Protein AF-A0A0C9Z010-F1 (afdb_monomer_lite)

pLDDT: mean 75.66, std 19.55, range [33.91, 97.38]

Sequence (118 aa):
MTDITQPSYATPRSSRACTPLPSEIYEVQRAVEIMRHISRNDQTMIAEIARLRETAAKLRKQTQDIRDVVDCERGRRERMEAYFTYWNKIEGTWPRKWLYGEAMVPAKYLRPEGGDAM

Secondary structure (DSSP, 8-state):
-----PPP--------TT---HHHHHHHHHHHHHHHHHHHHHHHHHHHHHHHHHHHHHHHHHHHHHHHHHHHHHHHHHHHHHHHHHHHHS---S-HHHHHTTT---GGGSPPS-----

Structure (mmCIF, N/CA/C/O backbone):
data_AF-A0A0C9Z010-F1
#
_entry.id   AF-A0A0C9Z010-F1
#
loop_
_atom_site.group_PDB
_atom_site.id
_atom_site.type_symbol
_atom_site.label_atom_id
_atom_site.label_alt_id
_atom_site.label_comp_id
_atom_site.label_asym_id
_atom_site.label_entity_id
_atom_site.label_seq_id
_atom_site.pdbx_PDB_ins_code
_atom_site.Cartn_x
_atom_site.Cartn_y
_atom_site.Cartn_z
_atom_site.occupancy
_atom_site.B_iso_or_equiv
_atom_site.auth_seq_id
_atom_site.auth_comp_id
_atom_site.auth_asym_id
_atom_site.auth_atom_id
_atom_site.pdbx_PDB_model_num
ATOM 1 N N . MET A 1 1 ? 64.318 9.918 -72.074 1.00 43.88 1 MET A N 1
ATOM 2 C CA . MET A 1 1 ? 62.963 10.351 -71.678 1.00 43.88 1 MET A CA 1
ATOM 3 C C . MET A 1 1 ? 61.968 9.500 -72.437 1.00 43.88 1 MET A C 1
ATOM 5 O O . MET A 1 1 ? 61.793 9.708 -73.628 1.00 43.88 1 MET A O 1
ATOM 9 N N . THR A 1 2 ? 61.401 8.496 -71.777 1.00 42.06 2 THR A N 1
ATOM 10 C CA . THR A 1 2 ? 60.312 7.675 -72.318 1.00 42.06 2 THR A CA 1
ATOM 11 C C . THR A 1 2 ? 59.364 7.397 -71.162 1.00 42.06 2 THR A C 1
ATOM 13 O O . THR A 1 2 ? 59.572 6.453 -70.402 1.00 42.06 2 THR A O 1
ATOM 16 N N . ASP A 1 3 ? 58.381 8.277 -70.990 1.00 46.62 3 ASP A N 1
ATOM 17 C CA . ASP A 1 3 ? 57.292 8.066 -70.043 1.00 46.62 3 ASP A CA 1
ATOM 18 C C . ASP A 1 3 ? 56.387 6.963 -70.586 1.00 46.62 3 ASP A C 1
ATOM 20 O O . ASP A 1 3 ? 55.721 7.115 -71.610 1.00 46.62 3 ASP A O 1
ATOM 24 N N . ILE A 1 4 ? 56.405 5.819 -69.909 1.00 53.69 4 ILE A N 1
ATOM 25 C CA . ILE A 1 4 ? 55.496 4.709 -70.167 1.00 53.69 4 ILE A CA 1
ATOM 26 C C . ILE A 1 4 ? 54.199 5.031 -69.425 1.00 53.69 4 ILE A C 1
ATOM 28 O O . ILE A 1 4 ? 54.076 4.797 -68.224 1.00 53.69 4 ILE A O 1
ATOM 32 N N . THR A 1 5 ? 53.220 5.586 -70.133 1.00 54.78 5 THR A N 1
ATOM 33 C CA . THR A 1 5 ? 51.861 5.763 -69.620 1.00 54.78 5 THR A CA 1
ATOM 34 C C . THR A 1 5 ? 51.123 4.429 -69.690 1.00 54.78 5 THR A C 1
ATOM 36 O O . THR A 1 5 ? 50.578 4.044 -70.721 1.00 54.78 5 THR A O 1
ATOM 39 N N . GLN A 1 6 ? 51.106 3.688 -68.580 1.00 57.16 6 GLN A N 1
ATOM 40 C CA . GLN A 1 6 ? 50.168 2.576 -68.443 1.00 57.16 6 GLN A CA 1
ATOM 41 C C . GLN A 1 6 ? 48.743 3.141 -68.324 1.00 57.16 6 GLN A C 1
ATOM 43 O O . GLN A 1 6 ? 48.486 3.937 -67.416 1.00 57.16 6 GLN A O 1
ATOM 48 N N . PRO A 1 7 ? 47.796 2.750 -69.194 1.00 51.22 7 PRO A N 1
ATOM 49 C CA . PRO A 1 7 ? 46.400 3.098 -69.000 1.00 51.22 7 PRO A CA 1
ATOM 50 C C . PRO A 1 7 ? 45.896 2.354 -67.761 1.00 51.22 7 PRO A C 1
ATOM 52 O O . PRO A 1 7 ? 45.871 1.123 -67.730 1.00 51.22 7 PRO A O 1
ATOM 55 N N . SER A 1 8 ? 45.514 3.093 -66.716 1.00 57.31 8 SER A N 1
ATOM 56 C CA . SER A 1 8 ? 44.861 2.491 -65.558 1.00 57.31 8 SER A CA 1
ATOM 57 C C . SER A 1 8 ? 43.569 1.840 -66.041 1.00 57.31 8 SER A C 1
ATOM 59 O O . SER A 1 8 ? 42.678 2.534 -66.540 1.00 57.31 8 SER A O 1
ATOM 61 N N . TYR A 1 9 ? 43.454 0.522 -65.902 1.00 53.00 9 TYR A N 1
ATOM 62 C CA . TYR A 1 9 ? 42.178 -0.154 -66.075 1.00 53.00 9 TYR A CA 1
ATOM 63 C C . TYR A 1 9 ? 41.194 0.464 -65.082 1.00 53.00 9 TYR A C 1
ATOM 65 O O . TYR A 1 9 ? 41.309 0.268 -63.873 1.00 53.00 9 TYR A O 1
ATOM 73 N N . ALA A 1 10 ? 40.246 1.248 -65.593 1.00 51.97 10 ALA A N 1
ATOM 74 C CA . ALA A 1 10 ? 39.110 1.720 -64.829 1.00 51.97 10 ALA A CA 1
ATOM 75 C C . ALA A 1 10 ? 38.234 0.501 -64.524 1.00 51.97 10 ALA A C 1
ATOM 77 O O . ALA A 1 10 ? 37.297 0.187 -65.256 1.00 51.97 10 ALA A O 1
ATOM 78 N N . THR A 1 11 ? 38.564 -0.230 -63.460 1.00 59.50 11 THR A N 1
ATOM 79 C CA . THR A 1 11 ? 37.619 -1.165 -62.853 1.00 59.50 11 THR A CA 1
ATOM 80 C C . THR A 1 11 ? 36.332 -0.389 -62.588 1.00 59.50 11 THR A C 1
ATOM 82 O O . THR A 1 11 ? 36.407 0.667 -61.946 1.00 59.50 11 THR A O 1
ATOM 85 N N . PRO A 1 12 ? 35.164 -0.853 -63.072 1.00 53.81 12 PRO A N 1
ATOM 86 C CA . PRO A 1 12 ? 33.907 -0.189 -62.786 1.00 53.81 12 PRO A CA 1
ATOM 87 C C . PRO A 1 12 ? 33.793 -0.054 -61.272 1.00 53.81 12 PRO A C 1
ATOM 89 O O . PRO A 1 12 ? 33.869 -1.055 -60.553 1.00 53.81 12 PRO A O 1
ATOM 92 N N . ARG A 1 13 ? 33.646 1.178 -60.770 1.00 53.97 13 ARG A N 1
ATOM 93 C CA . ARG A 1 13 ? 33.183 1.395 -59.399 1.00 53.97 13 ARG A CA 1
ATOM 94 C C . ARG A 1 13 ? 31.860 0.649 -59.305 1.00 53.97 13 ARG A C 1
ATOM 96 O O . ARG A 1 13 ? 30.864 1.109 -59.850 1.00 53.97 13 ARG A O 1
ATOM 103 N N . SER A 1 14 ? 31.880 -0.525 -58.679 1.00 49.94 14 SER A N 1
ATOM 104 C CA . SER A 1 14 ? 30.689 -1.288 -58.333 1.00 49.94 14 SER A CA 1
ATOM 105 C C . SER A 1 14 ? 29.829 -0.396 -57.443 1.00 49.94 14 SER A C 1
ATOM 107 O O . SER A 1 14 ? 30.003 -0.343 -56.227 1.00 49.94 14 SER A O 1
ATOM 109 N N . SER A 1 15 ? 28.912 0.331 -58.065 1.00 51.31 15 SER A N 1
ATOM 110 C CA . SER A 1 15 ? 27.860 1.115 -57.445 1.00 51.31 15 SER A CA 1
ATOM 111 C C . SER A 1 15 ? 26.800 0.163 -56.901 1.00 51.31 15 SER A C 1
ATOM 113 O O . SER A 1 15 ? 25.670 0.097 -57.376 1.00 51.31 15 SER A O 1
ATOM 115 N N . ARG A 1 16 ? 27.142 -0.5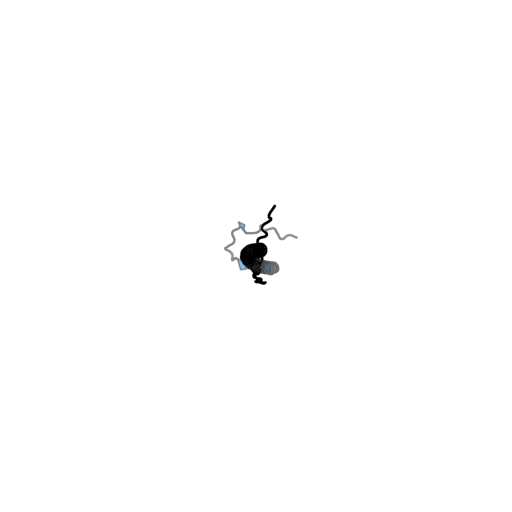68 -55.837 1.00 52.88 16 ARG A N 1
ATOM 116 C CA . ARG A 1 16 ? 26.119 -0.983 -54.880 1.00 52.88 16 ARG A CA 1
ATOM 117 C C . ARG A 1 16 ? 25.739 0.270 -54.101 1.00 52.88 16 ARG A C 1
ATOM 119 O O . ARG A 1 16 ? 26.279 0.536 -53.038 1.00 52.88 16 ARG A O 1
ATOM 126 N N . ALA A 1 17 ? 24.817 1.050 -54.660 1.00 53.00 17 ALA A N 1
ATOM 127 C CA . ALA A 1 17 ? 24.287 2.303 -54.111 1.00 53.00 17 ALA A CA 1
ATOM 128 C C . ALA A 1 17 ? 23.575 2.157 -52.744 1.00 53.00 17 ALA A C 1
ATOM 130 O O . ALA A 1 17 ? 22.918 3.083 -52.283 1.00 53.00 17 ALA A O 1
ATOM 131 N N . CYS A 1 18 ? 23.676 0.989 -52.106 1.00 56.72 18 CYS A N 1
ATOM 132 C CA . CYS A 1 18 ? 22.955 0.624 -50.894 1.00 56.72 18 CYS A CA 1
ATOM 133 C C . CYS A 1 18 ? 23.839 -0.092 -49.859 1.00 56.72 18 CYS A C 1
ATOM 135 O O . CYS A 1 18 ? 23.305 -0.687 -48.928 1.00 56.72 18 CYS A O 1
ATOM 137 N N . THR A 1 19 ? 25.169 -0.097 -50.010 1.00 59.72 19 THR A N 1
ATOM 138 C CA . THR A 1 19 ? 26.054 -0.541 -48.922 1.00 59.72 19 THR A CA 1
ATOM 139 C C . THR A 1 19 ? 26.383 0.662 -48.040 1.00 59.72 19 THR A C 1
ATOM 141 O O . THR A 1 19 ? 27.075 1.557 -48.534 1.00 59.72 19 THR A O 1
ATOM 144 N N . PRO A 1 20 ? 25.888 0.710 -46.789 1.00 62.31 20 PRO A N 1
ATOM 145 C CA . PRO A 1 20 ? 26.172 1.817 -45.884 1.00 62.31 20 PRO A CA 1
ATOM 146 C C . PRO A 1 20 ? 27.675 1.933 -45.643 1.00 62.31 20 PRO A C 1
ATOM 148 O O . PRO A 1 20 ? 28.404 0.932 -45.644 1.00 62.31 20 PRO A O 1
ATOM 151 N N . LEU A 1 21 ? 28.142 3.164 -45.454 1.00 66.62 21 LEU A N 1
ATOM 152 C CA . LEU A 1 21 ? 29.539 3.418 -45.116 1.00 66.62 21 LEU A CA 1
ATOM 153 C C . LEU A 1 21 ? 29.850 2.732 -43.772 1.00 66.62 21 LEU A C 1
ATOM 155 O O . LEU A 1 21 ? 28.996 2.722 -42.886 1.00 66.62 21 LEU A O 1
ATOM 159 N N . PRO A 1 22 ? 31.056 2.171 -43.560 1.00 64.31 22 PRO A N 1
ATOM 160 C CA . PRO A 1 22 ? 31.387 1.502 -42.299 1.00 64.31 22 PRO A CA 1
ATOM 161 C C . PRO A 1 22 ? 31.120 2.371 -41.060 1.00 64.31 22 PRO A C 1
ATOM 163 O O . PRO A 1 22 ? 30.664 1.856 -40.045 1.00 64.31 22 PRO A O 1
ATOM 166 N N . SER A 1 23 ? 31.321 3.691 -41.161 1.00 67.62 23 SER A N 1
ATOM 167 C CA . SER A 1 23 ? 30.979 4.671 -40.120 1.00 67.62 23 SER A CA 1
ATOM 168 C C . SER A 1 23 ? 29.496 4.652 -39.735 1.00 67.62 23 SER A C 1
ATOM 170 O O . SER A 1 23 ? 29.181 4.654 -38.551 1.00 67.62 23 SER A O 1
ATOM 172 N N . GLU A 1 24 ? 28.593 4.545 -40.711 1.00 66.00 24 GLU A N 1
ATOM 173 C CA . GLU A 1 24 ? 27.143 4.469 -40.487 1.00 66.00 24 GLU A CA 1
ATOM 174 C C . GLU A 1 24 ? 26.763 3.150 -39.793 1.00 66.00 24 GLU A C 1
ATOM 176 O O . GLU A 1 24 ? 25.885 3.120 -38.934 1.00 66.00 24 GLU A O 1
ATOM 181 N N . ILE A 1 25 ? 27.466 2.051 -40.095 1.00 66.31 25 ILE A N 1
ATOM 182 C CA . ILE A 1 25 ? 27.262 0.758 -39.419 1.00 66.31 25 ILE A CA 1
ATOM 183 C C . ILE A 1 25 ? 27.673 0.845 -37.940 1.00 66.31 25 ILE A C 1
ATOM 185 O O . ILE A 1 25 ? 26.950 0.346 -37.074 1.00 66.31 25 ILE A O 1
ATOM 189 N N . TYR A 1 26 ? 28.801 1.496 -37.632 1.00 72.19 26 TYR A N 1
ATOM 190 C CA . TYR A 1 26 ? 29.240 1.712 -36.248 1.00 72.19 26 TYR A CA 1
ATOM 191 C C . TYR A 1 26 ? 28.278 2.621 -35.469 1.00 72.19 26 TYR A C 1
ATOM 193 O O . TYR A 1 26 ? 28.000 2.364 -34.296 1.00 72.19 26 TYR A O 1
ATOM 201 N N . GLU A 1 27 ? 27.709 3.641 -36.114 1.00 79.19 27 GLU A N 1
ATOM 202 C CA . GLU A 1 27 ? 26.682 4.500 -35.514 1.00 79.19 27 GLU A CA 1
ATOM 203 C C . GLU A 1 27 ? 25.390 3.731 -35.206 1.00 79.19 27 GLU A C 1
ATOM 205 O O . GLU A 1 27 ? 24.822 3.889 -34.122 1.00 79.19 27 GLU A O 1
ATOM 210 N N . VAL A 1 28 ? 24.967 2.829 -36.099 1.00 82.50 28 VAL A N 1
ATOM 211 C CA . VAL A 1 28 ? 23.805 1.955 -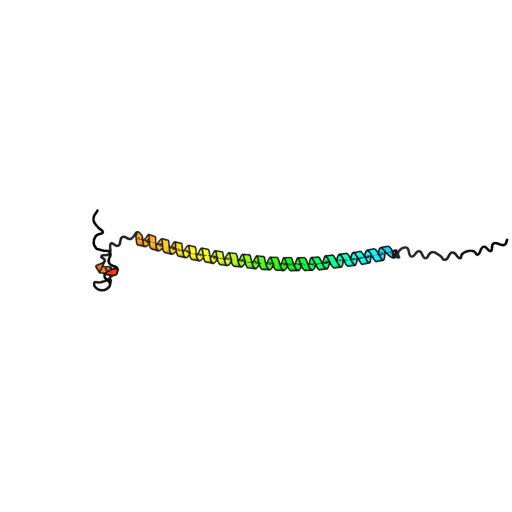35.874 1.00 82.50 28 VAL A CA 1
ATOM 212 C C . VAL A 1 28 ? 24.054 0.978 -34.721 1.00 82.50 28 VAL A C 1
ATOM 214 O O . VAL A 1 28 ? 23.182 0.805 -33.868 1.00 82.50 28 VAL A O 1
ATOM 217 N N . GLN A 1 29 ? 25.238 0.364 -34.638 1.00 84.12 29 GLN A N 1
ATOM 218 C CA . GLN A 1 29 ? 25.588 -0.529 -33.524 1.00 84.12 29 GLN A CA 1
ATOM 219 C C . GLN A 1 29 ? 25.568 0.209 -32.183 1.00 84.12 29 GLN A C 1
ATOM 221 O O . GLN A 1 29 ? 24.941 -0.257 -31.229 1.00 84.12 29 GLN A O 1
ATOM 226 N N . ARG A 1 30 ? 26.158 1.407 -32.136 1.00 85.81 30 ARG A N 1
ATOM 227 C CA . ARG A 1 30 ? 26.135 2.270 -30.952 1.00 85.81 30 ARG A CA 1
ATOM 228 C C . ARG A 1 30 ? 24.708 2.657 -30.557 1.00 85.81 30 ARG A C 1
ATOM 230 O O . ARG A 1 30 ? 24.369 2.621 -29.376 1.00 85.81 30 ARG A O 1
ATOM 237 N N . ALA A 1 31 ? 23.852 2.989 -31.523 1.00 86.69 31 ALA A N 1
ATOM 238 C CA . ALA A 1 31 ? 22.449 3.297 -31.258 1.00 86.69 31 ALA A CA 1
ATOM 239 C C . ALA A 1 31 ? 21.702 2.093 -30.655 1.00 86.69 31 ALA A C 1
ATOM 241 O O . ALA A 1 31 ? 20.952 2.252 -29.691 1.00 86.69 31 ALA A O 1
ATOM 242 N N . VAL A 1 32 ? 21.942 0.879 -31.163 1.00 91.62 32 VAL A N 1
ATOM 243 C CA . VAL A 1 32 ? 21.361 -0.360 -30.614 1.00 91.62 32 VAL A CA 1
ATOM 244 C C . VAL A 1 32 ? 21.829 -0.616 -29.181 1.00 91.62 32 VAL A C 1
ATOM 246 O O . VAL A 1 32 ? 21.023 -1.006 -28.336 1.00 91.62 32 VAL A O 1
ATOM 249 N N . GLU A 1 33 ? 23.105 -0.385 -28.877 1.00 93.62 33 GLU A N 1
ATOM 250 C CA . GLU A 1 33 ? 23.636 -0.521 -27.517 1.00 93.62 33 GLU A CA 1
ATOM 251 C C . GLU A 1 33 ? 23.001 0.477 -26.545 1.00 93.62 33 GLU A C 1
ATOM 253 O O . GLU A 1 33 ? 22.564 0.080 -25.462 1.00 93.62 33 GLU A O 1
ATOM 258 N N . ILE A 1 34 ? 22.870 1.743 -26.954 1.00 93.12 34 ILE A N 1
ATOM 259 C CA . ILE A 1 34 ? 22.205 2.784 -26.161 1.00 93.12 34 ILE A CA 1
ATOM 260 C C . ILE A 1 34 ? 20.742 2.405 -25.908 1.00 93.12 34 ILE A C 1
ATOM 262 O O . ILE A 1 34 ? 20.300 2.414 -24.761 1.00 93.12 34 ILE A O 1
ATOM 266 N N . MET A 1 35 ? 20.000 1.998 -26.943 1.00 93.38 35 MET A N 1
ATOM 267 C CA . MET A 1 35 ? 18.600 1.580 -26.795 1.00 93.38 35 MET A CA 1
ATOM 268 C C . MET A 1 35 ? 18.449 0.361 -25.878 1.00 93.38 35 MET A C 1
ATOM 270 O O . MET A 1 35 ? 17.534 0.317 -25.058 1.00 93.38 35 MET A O 1
ATOM 274 N N . ARG A 1 36 ? 19.363 -0.616 -25.956 1.00 95.19 36 ARG A N 1
ATOM 275 C CA . ARG A 1 36 ? 19.377 -1.763 -25.033 1.00 95.19 36 ARG A CA 1
ATOM 276 C C . ARG A 1 36 ? 19.646 -1.333 -23.596 1.00 95.19 36 ARG A C 1
ATOM 278 O O . ARG A 1 36 ? 19.046 -1.895 -22.683 1.00 95.19 36 ARG A O 1
ATOM 285 N N . HIS A 1 37 ? 20.543 -0.373 -23.384 1.00 94.75 37 HIS A N 1
ATOM 286 C CA . HIS A 1 37 ? 20.829 0.145 -22.051 1.00 94.75 37 HIS A CA 1
ATOM 287 C C . HIS A 1 37 ? 19.621 0.889 -21.467 1.00 94.75 37 HIS A C 1
ATOM 289 O O . HIS A 1 37 ? 19.213 0.583 -20.350 1.00 94.75 37 HIS A O 1
ATOM 295 N N . ILE A 1 38 ? 18.992 1.771 -22.253 1.00 95.44 38 ILE A N 1
ATOM 296 C CA . ILE A 1 38 ? 17.761 2.475 -21.864 1.00 95.44 38 ILE A CA 1
ATOM 297 C C . ILE A 1 38 ? 16.660 1.469 -21.522 1.00 95.44 38 ILE A C 1
ATOM 299 O O . ILE A 1 38 ? 16.101 1.525 -20.435 1.00 95.44 38 ILE A O 1
ATOM 303 N N . SER A 1 39 ? 16.420 0.480 -22.386 1.00 95.75 39 SER A N 1
ATOM 304 C CA . SER A 1 39 ? 15.370 -0.519 -22.165 1.00 95.75 39 SER A CA 1
ATOM 305 C C . SER A 1 39 ? 15.577 -1.338 -20.885 1.00 95.75 39 SER A C 1
ATOM 307 O O . SER A 1 39 ? 14.611 -1.633 -20.181 1.00 95.75 39 SER A O 1
ATOM 309 N N . ARG A 1 40 ? 16.825 -1.684 -20.540 1.00 95.88 40 ARG A N 1
ATOM 310 C CA . ARG A 1 40 ? 17.131 -2.360 -19.267 1.00 95.88 40 ARG A CA 1
ATOM 311 C C . ARG A 1 40 ? 16.842 -1.460 -18.070 1.00 95.88 40 ARG A C 1
ATOM 313 O O . ARG A 1 40 ? 16.234 -1.921 -17.107 1.00 95.88 40 ARG A O 1
ATOM 320 N N . ASN A 1 41 ? 17.244 -0.194 -18.143 1.00 96.19 41 ASN A N 1
ATOM 321 C CA . ASN A 1 41 ? 16.996 0.766 -17.071 1.00 96.19 41 ASN A CA 1
ATOM 322 C C . ASN A 1 41 ? 15.486 1.005 -16.891 1.00 96.19 41 ASN A C 1
ATOM 324 O O . ASN A 1 41 ? 14.989 0.970 -15.765 1.00 96.19 41 ASN A O 1
ATOM 328 N N . ASP A 1 42 ? 14.729 1.115 -17.982 1.00 96.81 42 ASP A N 1
ATOM 329 C CA . ASP A 1 42 ? 13.270 1.240 -17.938 1.00 96.81 42 ASP A CA 1
ATOM 330 C C . ASP A 1 42 ? 12.617 0.032 -17.255 1.00 96.81 42 ASP A C 1
ATOM 332 O O . ASP A 1 42 ? 11.744 0.193 -16.402 1.00 96.81 42 ASP A O 1
ATOM 336 N N . GLN A 1 43 ? 13.070 -1.190 -17.555 1.00 96.62 43 GLN A N 1
ATOM 337 C CA . GLN A 1 43 ? 12.575 -2.395 -16.882 1.00 96.62 43 GLN A CA 1
ATOM 338 C C . GLN A 1 43 ? 12.854 -2.372 -15.376 1.00 96.62 43 GLN A C 1
ATOM 340 O O . GLN A 1 43 ? 11.979 -2.740 -14.587 1.00 96.62 43 GLN A O 1
ATOM 345 N N . THR A 1 44 ? 14.039 -1.911 -14.961 1.00 96.19 44 THR A N 1
ATOM 346 C CA . THR A 1 44 ? 14.350 -1.763 -13.532 1.00 96.19 44 THR A CA 1
ATOM 347 C C . THR A 1 44 ? 13.460 -0.722 -12.859 1.00 96.19 44 THR A C 1
ATOM 349 O O . THR A 1 44 ? 12.883 -1.013 -11.812 1.00 96.19 44 THR A O 1
ATOM 352 N N . MET A 1 45 ? 13.234 0.431 -13.496 1.00 96.50 45 MET A N 1
ATOM 353 C CA . MET A 1 45 ? 12.345 1.468 -12.966 1.00 96.50 45 MET A CA 1
ATOM 354 C C . MET A 1 45 ? 10.895 0.982 -12.866 1.00 96.50 45 MET A C 1
ATOM 356 O O . MET A 1 45 ? 10.227 1.236 -11.867 1.00 96.50 45 MET A O 1
ATOM 360 N N . ILE A 1 46 ? 10.398 0.232 -13.854 1.00 97.31 46 ILE A N 1
ATOM 361 C CA . ILE A 1 46 ? 9.050 -0.355 -13.806 1.00 97.31 46 ILE A CA 1
ATOM 362 C C . ILE A 1 46 ? 8.921 -1.323 -12.622 1.00 97.31 46 ILE A C 1
ATOM 364 O O . ILE A 1 46 ? 7.913 -1.293 -11.910 1.00 97.31 46 ILE A O 1
ATOM 368 N N . ALA A 1 47 ? 9.939 -2.151 -12.375 1.00 96.69 47 ALA A N 1
ATOM 369 C CA . ALA A 1 47 ? 9.949 -3.066 -11.237 1.00 96.69 47 ALA A CA 1
ATOM 370 C C . ALA A 1 47 ? 9.953 -2.316 -9.892 1.00 96.69 47 ALA A C 1
ATOM 372 O O . ALA A 1 47 ? 9.236 -2.697 -8.964 1.00 96.69 47 ALA A O 1
ATOM 373 N N . GLU A 1 48 ? 10.710 -1.224 -9.783 1.00 97.25 48 GLU A N 1
ATOM 374 C CA . GLU A 1 48 ? 10.714 -0.363 -8.597 1.00 97.25 48 GLU A CA 1
ATOM 375 C C . GLU A 1 48 ? 9.363 0.325 -8.381 1.00 97.25 48 GLU A C 1
ATOM 377 O O . GLU A 1 48 ? 8.834 0.305 -7.269 1.00 97.25 48 GLU A O 1
ATOM 382 N N . ILE A 1 49 ? 8.747 0.853 -9.443 1.00 96.75 49 ILE A N 1
ATOM 383 C CA . ILE A 1 49 ? 7.407 1.449 -9.388 1.00 96.75 49 ILE A CA 1
ATOM 384 C C . ILE A 1 49 ? 6.379 0.418 -8.911 1.00 96.75 49 ILE A C 1
ATOM 386 O O . ILE A 1 49 ? 5.525 0.745 -8.083 1.00 96.75 49 ILE A O 1
ATOM 390 N N . ALA A 1 50 ? 6.451 -0.824 -9.395 1.00 97.38 50 ALA A N 1
ATOM 391 C CA . ALA A 1 50 ? 5.567 -1.895 -8.944 1.00 97.38 50 ALA A CA 1
ATOM 392 C C . ALA A 1 50 ? 5.736 -2.164 -7.439 1.00 97.38 50 ALA A C 1
ATOM 394 O O . ALA A 1 50 ? 4.749 -2.154 -6.700 1.00 97.38 50 ALA A O 1
ATOM 395 N N . ARG A 1 51 ? 6.982 -2.281 -6.959 1.00 97.12 51 ARG A N 1
ATOM 396 C CA . ARG A 1 51 ? 7.281 -2.447 -5.526 1.00 97.12 51 ARG A CA 1
ATOM 397 C C . ARG A 1 51 ? 6.752 -1.285 -4.686 1.00 97.12 51 ARG A C 1
ATOM 399 O O . ARG A 1 51 ? 6.133 -1.517 -3.652 1.00 97.12 51 ARG A O 1
ATOM 406 N N . LEU A 1 52 ? 6.945 -0.043 -5.132 1.00 97.12 52 LEU A N 1
ATOM 407 C CA . LEU A 1 52 ? 6.442 1.145 -4.434 1.00 97.12 52 LEU A CA 1
ATOM 408 C C . LEU A 1 52 ? 4.909 1.193 -4.391 1.00 97.12 52 LEU A C 1
ATOM 410 O O . LEU A 1 52 ? 4.319 1.621 -3.400 1.00 97.12 52 LEU A O 1
ATOM 414 N N . ARG A 1 53 ? 4.234 0.734 -5.448 1.00 97.19 53 ARG A N 1
ATOM 415 C CA . ARG A 1 53 ? 2.768 0.628 -5.456 1.00 97.19 53 ARG A CA 1
ATOM 416 C C . ARG A 1 53 ? 2.275 -0.413 -4.458 1.00 97.19 53 ARG A C 1
ATOM 418 O O . ARG A 1 53 ? 1.309 -0.146 -3.743 1.00 97.19 53 ARG A O 1
ATOM 425 N N . GLU A 1 54 ? 2.944 -1.559 -4.369 1.00 97.06 54 GLU A N 1
ATOM 426 C CA . GLU A 1 54 ? 2.621 -2.593 -3.384 1.00 97.06 54 GLU A CA 1
ATOM 427 C C . GLU A 1 54 ? 2.829 -2.109 -1.946 1.00 97.06 54 GLU A C 1
ATOM 429 O O . GLU A 1 54 ? 1.964 -2.324 -1.092 1.00 97.06 54 GLU A O 1
ATOM 434 N N . THR A 1 55 ? 3.942 -1.428 -1.658 1.00 96.56 55 THR A N 1
ATOM 435 C CA . THR A 1 55 ? 4.191 -0.876 -0.317 1.00 96.56 55 THR A CA 1
ATOM 436 C C . THR A 1 55 ? 3.172 0.203 0.034 1.00 96.56 55 THR A C 1
ATOM 438 O O . THR A 1 55 ? 2.614 0.175 1.131 1.00 96.56 55 THR A O 1
ATOM 441 N N . ALA A 1 56 ? 2.833 1.091 -0.904 1.00 96.56 56 ALA A N 1
ATOM 442 C CA . ALA A 1 56 ? 1.793 2.093 -0.698 1.00 96.56 56 ALA A CA 1
ATOM 443 C C . ALA A 1 56 ? 0.417 1.454 -0.433 1.00 96.56 56 ALA A C 1
ATOM 445 O O . ALA A 1 56 ? -0.331 1.930 0.419 1.00 96.56 56 ALA A O 1
ATOM 446 N N . ALA A 1 57 ? 0.069 0.367 -1.128 1.00 96.69 57 ALA A N 1
ATOM 447 C CA . ALA A 1 57 ? -1.173 -0.367 -0.884 1.00 96.69 57 ALA A CA 1
ATOM 448 C C . ALA A 1 57 ? -1.207 -0.995 0.520 1.00 96.69 57 ALA A C 1
ATOM 450 O O . ALA A 1 57 ? -2.213 -0.871 1.221 1.00 96.69 57 ALA A O 1
ATOM 451 N N . LYS A 1 58 ? -0.097 -1.599 0.965 1.00 96.81 58 LYS A N 1
ATOM 452 C CA . LYS A 1 58 ? 0.037 -2.146 2.326 1.00 96.81 58 LYS A CA 1
ATOM 453 C C . LYS A 1 58 ? -0.134 -1.063 3.393 1.00 96.81 58 LYS A C 1
ATOM 455 O O . LYS A 1 58 ? -0.904 -1.262 4.327 1.00 96.81 58 LYS A O 1
ATOM 460 N N . LEU A 1 59 ? 0.509 0.093 3.221 1.00 97.19 59 LEU A N 1
ATOM 461 C CA . LEU A 1 59 ? 0.399 1.221 4.154 1.00 97.19 59 LEU A CA 1
ATOM 462 C C . LEU A 1 59 ? -1.027 1.780 4.232 1.00 97.19 59 LEU A C 1
ATOM 464 O O . LEU A 1 59 ? -1.518 2.066 5.325 1.00 97.19 59 LEU A O 1
ATOM 468 N N . ARG A 1 60 ? -1.720 1.898 3.091 1.00 96.56 60 ARG A N 1
ATOM 469 C CA . ARG A 1 60 ? -3.134 2.310 3.068 1.00 96.56 60 ARG A CA 1
ATOM 470 C C . ARG A 1 60 ? -4.008 1.348 3.862 1.00 96.56 60 ARG A C 1
ATOM 472 O O . ARG A 1 60 ? -4.817 1.805 4.660 1.00 96.56 60 ARG A O 1
ATOM 479 N N . LYS A 1 61 ? -3.810 0.038 3.683 1.00 96.56 61 LYS A N 1
ATOM 480 C CA . LYS A 1 61 ? -4.547 -0.979 4.441 1.00 96.56 61 LYS A CA 1
ATOM 481 C C . LYS A 1 61 ? -4.271 -0.872 5.942 1.00 96.56 61 LYS A C 1
ATOM 483 O O . LYS A 1 61 ? -5.211 -0.768 6.710 1.00 96.56 61 LYS A O 1
ATOM 488 N N . GLN A 1 62 ? -3.003 -0.786 6.345 1.00 96.38 62 GLN A N 1
ATOM 489 C CA . GLN A 1 62 ? -2.633 -0.629 7.758 1.00 96.38 62 GLN A CA 1
ATOM 490 C C . GLN A 1 62 ? -3.240 0.628 8.388 1.00 96.38 62 GLN A C 1
ATOM 492 O O . GLN A 1 62 ? -3.688 0.601 9.527 1.00 96.38 62 GLN A O 1
ATOM 497 N N . THR A 1 63 ? -3.273 1.734 7.644 1.00 96.50 63 THR A N 1
ATOM 498 C CA . THR A 1 63 ? -3.865 2.985 8.129 1.00 96.50 63 THR A CA 1
ATOM 499 C C . THR A 1 63 ? -5.378 2.854 8.287 1.00 96.50 63 THR A C 1
ATOM 501 O O . THR A 1 63 ? -5.930 3.369 9.258 1.00 96.50 63 THR A O 1
ATOM 504 N N . GLN A 1 64 ? -6.043 2.153 7.365 1.00 96.88 64 GLN A N 1
ATOM 505 C CA . GLN A 1 64 ? -7.466 1.851 7.487 1.00 96.88 64 GLN A CA 1
ATOM 506 C C . GLN A 1 64 ? -7.741 0.970 8.711 1.00 96.88 64 GLN A C 1
ATOM 508 O O . GLN A 1 64 ? -8.581 1.336 9.523 1.00 96.88 64 GLN A O 1
ATOM 513 N N . ASP A 1 65 ? -6.970 -0.104 8.902 1.00 96.69 65 ASP A N 1
ATOM 514 C CA . ASP A 1 65 ? -7.114 -1.000 10.055 1.00 96.69 65 ASP A CA 1
ATOM 515 C C . ASP A 1 65 ? -6.948 -0.231 11.384 1.00 96.69 65 ASP A C 1
ATOM 517 O O . ASP A 1 65 ? -7.721 -0.412 12.324 1.00 96.69 65 ASP A O 1
ATOM 521 N N . ILE A 1 66 ? -5.970 0.682 11.465 1.00 96.50 66 ILE A N 1
ATOM 522 C CA . ILE A 1 66 ? -5.765 1.537 12.647 1.00 96.50 66 ILE A CA 1
ATOM 523 C C . ILE A 1 66 ? -6.951 2.480 12.862 1.00 96.50 66 ILE A C 1
ATOM 525 O O . ILE A 1 66 ? -7.400 2.643 13.998 1.00 96.50 66 ILE A O 1
ATOM 529 N N . ARG A 1 67 ? -7.457 3.111 11.796 1.00 96.50 67 ARG A N 1
ATOM 530 C CA . ARG A 1 67 ? -8.628 3.993 11.881 1.00 96.50 67 ARG A CA 1
ATOM 531 C C . ARG A 1 67 ? -9.837 3.230 12.418 1.00 96.50 67 ARG A C 1
ATOM 533 O O . ARG A 1 67 ? -10.465 3.714 13.354 1.00 96.50 67 ARG A O 1
ATOM 540 N N . ASP A 1 68 ? -10.098 2.037 11.897 1.00 96.62 68 ASP A N 1
ATOM 541 C CA . ASP A 1 68 ? -11.231 1.213 12.317 1.00 96.62 68 ASP A CA 1
ATOM 542 C C . ASP A 1 68 ? -11.137 0.858 13.812 1.00 96.62 68 ASP A C 1
ATOM 544 O O . ASP A 1 68 ? -12.117 0.971 14.549 1.00 96.62 68 ASP A O 1
ATOM 548 N N . VAL A 1 69 ? -9.939 0.519 14.305 1.00 96.19 69 VAL A N 1
ATOM 549 C CA . VAL A 1 69 ? -9.704 0.264 15.739 1.00 96.19 69 VAL A CA 1
ATOM 550 C C . VAL A 1 69 ? -9.963 1.511 16.590 1.00 96.19 69 VAL A C 1
ATOM 552 O O . VAL A 1 69 ? -10.604 1.421 17.641 1.00 96.19 69 VAL A O 1
ATOM 555 N N . VAL A 1 70 ? -9.486 2.678 16.152 1.00 96.56 70 VAL A N 1
ATOM 556 C CA . VAL A 1 70 ? -9.703 3.947 16.865 1.00 96.56 70 VAL A CA 1
ATOM 557 C C . VAL A 1 70 ? -11.190 4.295 16.920 1.00 96.56 70 VAL A C 1
ATOM 559 O O . VAL A 1 70 ? -11.678 4.684 17.983 1.00 96.56 70 VAL A O 1
ATOM 562 N N . ASP A 1 71 ? -11.918 4.109 15.821 1.00 95.88 71 ASP A N 1
ATOM 563 C CA . ASP A 1 71 ? -13.357 4.365 15.756 1.00 95.88 71 ASP A CA 1
ATOM 564 C C . ASP A 1 71 ? -14.142 3.397 16.659 1.00 95.88 71 ASP A C 1
ATOM 566 O O . ASP A 1 71 ? -15.052 3.816 17.384 1.00 95.88 71 ASP A O 1
ATOM 570 N N . CYS A 1 72 ? -13.743 2.121 16.722 1.00 95.25 72 CYS A N 1
ATOM 571 C CA . CYS A 1 72 ? -14.314 1.155 17.662 1.00 95.25 72 CYS A CA 1
ATOM 572 C C . CYS A 1 72 ? -14.090 1.552 19.131 1.00 95.25 72 CYS A C 1
ATOM 574 O O . CYS A 1 72 ? -15.036 1.525 19.928 1.00 95.25 72 CYS A O 1
ATOM 576 N N . GLU A 1 73 ? -12.865 1.935 19.506 1.00 95.19 73 GLU A N 1
ATOM 577 C CA . GLU A 1 73 ? -12.556 2.375 20.873 1.00 95.19 73 GLU A CA 1
ATOM 578 C C . GLU A 1 73 ? -13.275 3.676 21.230 1.00 95.19 73 GLU A C 1
ATOM 580 O O . GLU A 1 73 ? -13.791 3.811 22.343 1.00 95.19 73 GLU A O 1
ATOM 585 N N . ARG A 1 74 ? -13.374 4.615 20.285 1.00 95.00 74 ARG A N 1
ATOM 586 C CA . ARG A 1 74 ? -14.146 5.844 20.461 1.00 95.00 74 ARG A CA 1
ATOM 587 C C . ARG A 1 74 ? -15.614 5.532 20.742 1.00 95.00 74 ARG A C 1
ATOM 589 O O . ARG A 1 74 ? -16.134 5.979 21.760 1.00 95.00 74 ARG A O 1
ATOM 596 N N . GLY A 1 75 ? -16.249 4.692 19.925 1.00 94.06 75 GLY A N 1
ATOM 597 C CA . GLY A 1 75 ? -17.635 4.279 20.155 1.00 94.06 75 GLY A CA 1
ATOM 598 C C . GLY A 1 75 ? -17.823 3.542 21.488 1.00 94.06 75 GLY A C 1
ATOM 599 O O . GLY A 1 75 ? -18.859 3.675 22.139 1.00 94.06 75 GLY A O 1
ATOM 600 N N . ARG A 1 76 ? -16.817 2.785 21.947 1.00 93.44 76 ARG A N 1
ATOM 601 C CA . ARG A 1 76 ? -16.836 2.146 23.273 1.00 93.44 76 ARG A CA 1
ATOM 602 C C . ARG A 1 76 ? -16.803 3.174 24.407 1.00 93.44 76 ARG A C 1
ATOM 604 O O . ARG A 1 76 ? -17.551 3.010 25.372 1.00 93.44 76 ARG A O 1
ATOM 611 N N . ARG A 1 77 ? -15.972 4.215 24.294 1.00 93.44 77 ARG A N 1
ATOM 612 C CA . ARG A 1 77 ? -15.901 5.318 25.270 1.00 93.44 77 ARG A CA 1
ATOM 613 C C . ARG A 1 77 ? -17.199 6.108 25.314 1.00 93.44 77 ARG A C 1
ATOM 615 O O . ARG A 1 77 ? -17.755 6.255 26.393 1.00 93.44 77 ARG A O 1
ATOM 622 N N . GLU A 1 78 ? -17.728 6.497 24.158 1.00 94.38 78 GLU A N 1
ATOM 623 C CA . GLU A 1 78 ? -18.994 7.235 24.056 1.00 94.38 78 GLU A CA 1
ATOM 624 C C . GLU A 1 78 ? -20.152 6.456 24.703 1.00 94.38 78 GLU A C 1
ATOM 626 O O . GLU A 1 78 ? -20.936 7.022 25.463 1.00 94.38 78 GLU A O 1
ATOM 631 N N . ARG A 1 79 ? -20.226 5.130 24.497 1.00 92.19 79 ARG A N 1
ATOM 632 C CA . ARG A 1 79 ? -21.210 4.282 25.195 1.00 92.19 79 ARG A CA 1
ATOM 633 C C . ARG A 1 79 ? -21.008 4.275 26.708 1.00 92.19 79 ARG A C 1
ATOM 635 O O . ARG A 1 79 ? -21.984 4.382 27.442 1.00 92.19 79 ARG A O 1
ATOM 642 N N . MET A 1 80 ? -19.770 4.142 27.188 1.00 91.50 80 MET A N 1
ATOM 643 C CA . MET A 1 80 ? -19.481 4.189 28.626 1.00 91.50 80 MET A CA 1
ATOM 644 C C . MET A 1 80 ? -19.856 5.540 29.237 1.00 91.50 80 MET A C 1
ATOM 646 O O . MET A 1 80 ? -20.512 5.569 30.273 1.00 91.50 80 MET A O 1
ATOM 650 N N . GLU A 1 81 ? -19.501 6.646 28.589 1.00 91.19 81 GLU A N 1
ATOM 651 C CA . GLU A 1 81 ? -19.874 7.996 29.016 1.00 91.19 81 GLU A CA 1
ATOM 652 C C . GLU A 1 81 ? -21.397 8.174 29.042 1.00 91.19 81 GLU A C 1
ATOM 654 O O . GLU A 1 81 ? -21.941 8.714 30.007 1.00 91.19 81 GLU A O 1
ATOM 659 N N . ALA A 1 82 ? -22.110 7.648 28.044 1.00 88.81 82 ALA A N 1
ATOM 660 C CA . ALA A 1 82 ? -23.569 7.640 28.028 1.00 88.81 82 ALA A CA 1
ATOM 661 C C . ALA A 1 82 ? -24.158 6.840 29.206 1.00 88.81 82 ALA A C 1
ATOM 663 O O . ALA A 1 82 ? -25.075 7.318 29.871 1.00 88.81 82 ALA A O 1
ATOM 664 N N . TYR A 1 83 ? -23.612 5.660 29.526 1.00 87.81 83 TYR A N 1
ATOM 665 C CA . TYR A 1 83 ? -24.044 4.891 30.699 1.00 87.81 83 TYR A CA 1
ATOM 666 C C . TYR A 1 83 ? -23.765 5.630 32.009 1.00 87.81 83 TYR A C 1
ATOM 668 O O . TYR A 1 83 ? -24.653 5.719 32.856 1.00 87.81 83 TYR A O 1
ATOM 676 N N . PHE A 1 84 ? -22.563 6.185 32.179 1.00 83.19 84 PHE A N 1
ATOM 677 C CA . PHE A 1 84 ? -22.208 6.949 33.375 1.00 83.19 84 PHE A CA 1
ATOM 678 C C . PHE A 1 84 ? -23.109 8.169 33.549 1.00 83.19 84 PHE A C 1
ATOM 680 O O . PHE A 1 84 ? -23.629 8.392 34.636 1.00 83.19 84 PHE A O 1
ATOM 687 N N . THR A 1 85 ? -23.338 8.940 32.488 1.00 85.00 85 THR A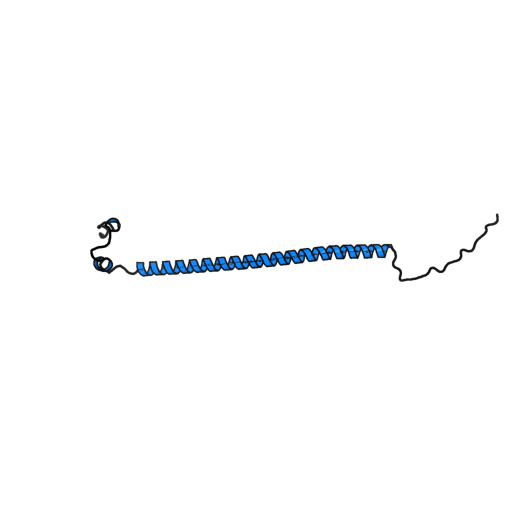 N 1
ATOM 688 C CA . THR A 1 85 ? -24.214 10.119 32.543 1.00 85.00 85 THR A CA 1
ATOM 689 C C . THR A 1 85 ? -25.676 9.753 32.780 1.00 85.00 85 THR A C 1
ATOM 691 O O . THR A 1 85 ? -26.358 10.476 33.503 1.00 85.00 85 THR A O 1
ATOM 694 N N . TYR A 1 86 ? -26.160 8.638 32.223 1.00 80.56 86 TYR A N 1
ATOM 695 C CA . TYR A 1 86 ? -27.499 8.118 32.501 1.00 80.56 86 TYR A CA 1
ATOM 696 C C . TYR A 1 86 ? -27.665 7.764 33.983 1.00 80.56 86 TYR A C 1
ATOM 698 O O . TYR A 1 86 ? -28.568 8.282 34.635 1.00 80.56 86 TYR A O 1
ATOM 706 N N . TRP A 1 87 ? -26.761 6.950 34.536 1.00 77.44 87 TRP A N 1
ATOM 707 C CA . TRP A 1 87 ? -26.835 6.524 35.936 1.00 77.44 87 TRP A CA 1
ATOM 708 C C . TRP A 1 87 ? -26.567 7.656 36.928 1.00 77.44 87 TRP A C 1
ATOM 710 O O . TRP A 1 87 ? -27.175 7.671 37.988 1.00 77.44 87 TRP A O 1
ATOM 720 N N . ASN A 1 88 ? -25.727 8.635 36.584 1.00 75.44 88 ASN A N 1
ATOM 721 C CA . ASN A 1 88 ? -25.470 9.796 37.442 1.00 75.44 88 ASN A CA 1
ATOM 722 C C . ASN A 1 88 ? -26.696 10.722 37.576 1.00 75.44 88 ASN A C 1
ATOM 724 O O . ASN A 1 88 ? -26.833 11.428 38.566 1.00 75.44 88 ASN A O 1
ATOM 728 N N . LYS A 1 89 ? -27.599 10.729 36.584 1.00 69.25 89 LYS A N 1
ATOM 729 C CA . LYS A 1 89 ? -28.863 11.489 36.640 1.00 69.25 89 LYS A CA 1
ATOM 730 C C . LYS A 1 89 ? -29.957 10.780 37.434 1.00 69.25 89 LYS A C 1
ATOM 732 O O . LYS A 1 89 ? -30.952 11.406 37.787 1.00 69.25 89 LYS A O 1
ATOM 737 N N . ILE A 1 90 ? -29.799 9.483 37.681 1.00 70.56 90 ILE A N 1
ATOM 738 C CA . ILE A 1 90 ? -30.681 8.736 38.565 1.00 70.56 90 ILE A CA 1
ATOM 739 C C . ILE A 1 90 ? -30.162 8.989 39.977 1.00 70.56 90 ILE A C 1
ATOM 741 O O . ILE A 1 90 ? -29.233 8.325 40.435 1.00 70.56 90 ILE A O 1
ATOM 745 N N . GLU A 1 91 ? -30.743 9.969 40.669 1.00 58.41 91 GLU A N 1
ATOM 746 C CA . GLU A 1 91 ? -30.555 10.072 42.114 1.00 58.41 91 GLU A CA 1
ATOM 747 C C . GLU A 1 91 ? -30.906 8.719 42.737 1.00 58.41 91 GLU A C 1
ATOM 749 O O . GLU A 1 91 ? -31.956 8.135 42.450 1.00 58.41 91 GLU A O 1
ATOM 754 N N . GLY A 1 92 ? -30.000 8.195 43.564 1.00 63.84 92 GLY A N 1
ATOM 755 C CA . GLY A 1 92 ? -30.211 6.966 44.315 1.00 63.84 92 GLY A CA 1
ATOM 756 C C . GLY A 1 92 ? -31.300 7.165 45.366 1.00 63.84 92 GLY A C 1
ATOM 757 O O . GLY A 1 92 ? -31.006 7.241 46.550 1.00 63.84 92 GLY A O 1
ATOM 758 N N . THR A 1 93 ? -32.560 7.231 44.941 1.00 58.56 93 THR A N 1
ATOM 759 C CA . THR A 1 93 ? -33.746 7.273 45.812 1.00 58.56 93 THR A CA 1
ATOM 760 C C . THR A 1 93 ? -33.989 5.939 46.515 1.00 58.56 93 THR A C 1
ATOM 762 O O . THR A 1 93 ? -34.829 5.842 47.407 1.00 58.56 93 THR A O 1
ATOM 765 N N . TRP A 1 94 ? -33.238 4.903 46.136 1.00 61.81 94 TRP A N 1
ATOM 766 C CA . TRP A 1 94 ? -33.292 3.581 46.735 1.00 61.81 94 TRP A CA 1
ATOM 767 C C . TRP A 1 94 ? -32.592 3.619 48.094 1.00 61.81 94 TRP A C 1
ATOM 769 O O . TRP A 1 94 ? -31.380 3.854 48.151 1.00 61.81 94 TRP A O 1
ATOM 779 N N . PRO A 1 95 ? -33.309 3.356 49.201 1.00 58.88 95 PRO A N 1
ATOM 780 C CA . PRO A 1 95 ? -32.699 3.300 50.518 1.00 58.88 95 PRO A CA 1
ATOM 781 C C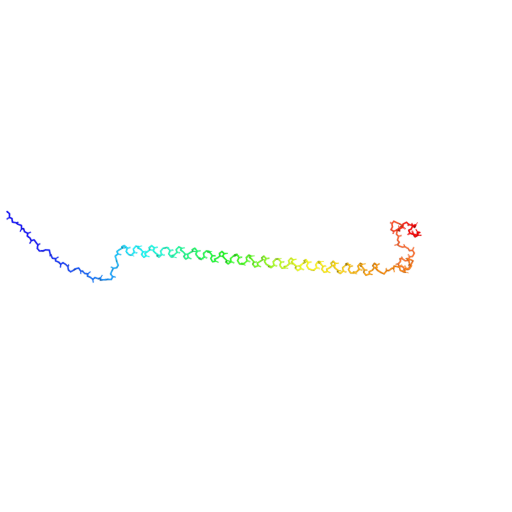 . PRO A 1 95 ? -31.560 2.283 50.502 1.00 58.88 95 PRO A C 1
ATOM 783 O O . PRO A 1 95 ? -31.748 1.137 50.100 1.00 58.88 95 PRO A O 1
ATOM 786 N N . ARG A 1 96 ? -30.374 2.672 50.976 1.00 53.75 96 ARG A N 1
ATOM 787 C CA . ARG A 1 96 ? -29.157 1.836 50.977 1.00 53.75 96 ARG A CA 1
ATOM 788 C C . ARG A 1 96 ? -29.370 0.433 51.577 1.00 53.75 96 ARG A C 1
ATOM 790 O O . ARG A 1 96 ? -28.717 -0.519 51.157 1.00 53.75 96 ARG A O 1
ATOM 797 N N . LYS A 1 97 ? -30.331 0.310 52.504 1.00 58.00 97 LYS A N 1
ATOM 798 C CA . LYS A 1 97 ? -30.793 -0.943 53.128 1.00 58.00 97 LYS A CA 1
ATOM 799 C C . LYS A 1 97 ? -31.355 -1.960 52.124 1.00 58.00 97 LYS A C 1
ATOM 801 O O . LYS A 1 97 ? -31.232 -3.156 52.348 1.00 58.00 97 LYS A O 1
ATOM 806 N N . TRP A 1 98 ? -31.953 -1.495 51.029 1.00 60.97 98 TRP A N 1
ATOM 807 C CA . TRP A 1 98 ? -32.555 -2.342 49.994 1.00 60.97 98 TRP A CA 1
ATOM 808 C C . TRP A 1 98 ? -31.535 -2.877 48.986 1.00 60.97 98 TRP A C 1
ATOM 810 O O . TRP A 1 98 ? -31.719 -3.970 48.468 1.00 60.97 98 TRP A O 1
ATOM 820 N N . LEU A 1 99 ? -30.461 -2.130 48.715 1.00 61.22 99 LEU A N 1
ATOM 821 C CA . LEU A 1 99 ? -29.460 -2.506 47.707 1.00 61.22 99 LEU A CA 1
ATOM 822 C C . LEU A 1 99 ? -28.429 -3.517 48.218 1.00 61.22 99 LEU A C 1
ATOM 824 O O . LEU A 1 99 ? -27.974 -4.355 47.447 1.00 61.22 99 LEU A O 1
ATOM 828 N N . TYR A 1 100 ? -28.047 -3.438 49.495 1.00 57.81 100 TYR A N 1
ATOM 829 C CA . TYR A 1 100 ? -26.912 -4.212 50.018 1.00 57.81 100 TYR A CA 1
ATOM 830 C C . TYR A 1 100 ? -27.284 -5.245 51.085 1.00 57.81 100 TYR A C 1
ATOM 832 O O . TYR A 1 100 ? -26.425 -6.040 51.470 1.00 57.81 100 TYR A O 1
ATOM 840 N N . GLY A 1 101 ? -28.539 -5.258 51.558 1.00 54.38 101 GLY A N 1
ATOM 841 C CA . GLY A 1 101 ? -28.921 -6.011 52.754 1.00 54.38 101 GLY A CA 1
ATOM 842 C C . GLY A 1 101 ? -28.081 -5.598 53.972 1.00 54.38 101 GLY A C 1
ATOM 843 O O . GLY A 1 101 ? -27.079 -4.893 53.866 1.00 54.38 101 GLY A O 1
ATOM 844 N N . GLU A 1 102 ? -28.461 -6.011 55.173 1.00 54.50 102 GLU A N 1
ATOM 845 C CA . GLU A 1 102 ? -27.783 -5.559 56.402 1.00 54.50 102 GLU A CA 1
ATOM 846 C C . GLU A 1 102 ? -26.326 -6.057 56.556 1.00 54.50 102 GLU A C 1
ATOM 848 O O . GLU A 1 102 ? -25.664 -5.704 57.527 1.00 54.50 102 GLU A O 1
ATOM 853 N N . ALA A 1 103 ? -25.784 -6.841 55.613 1.00 56.28 103 ALA A N 1
ATOM 854 C CA . ALA A 1 103 ? -24.621 -7.686 55.883 1.00 56.28 103 ALA A CA 1
ATOM 855 C C . ALA A 1 103 ? -23.325 -7.423 55.085 1.00 56.28 103 ALA A C 1
ATOM 857 O O . ALA A 1 103 ? -22.330 -8.070 55.403 1.00 56.28 103 ALA A O 1
ATOM 858 N N . MET A 1 104 ? -23.252 -6.546 54.069 1.00 53.66 104 MET A N 1
ATOM 859 C CA . MET A 1 104 ? -22.117 -6.643 53.119 1.00 53.66 104 MET A CA 1
ATOM 860 C C . MET A 1 104 ? -21.482 -5.348 52.585 1.00 53.66 104 MET A C 1
ATOM 862 O O . MET A 1 104 ? -21.092 -5.285 51.421 1.00 53.66 104 MET A O 1
ATOM 866 N N . VAL A 1 105 ? -21.230 -4.338 53.425 1.00 56.53 105 VAL A N 1
ATOM 867 C CA . VAL A 1 105 ? -20.227 -3.309 53.070 1.00 56.53 105 VAL A CA 1
ATOM 868 C C . VAL A 1 105 ? -19.243 -3.097 54.224 1.00 56.53 105 VAL A C 1
ATOM 870 O O . VAL A 1 105 ? -19.620 -2.528 55.247 1.00 56.53 105 VAL A O 1
ATOM 873 N N . PRO A 1 106 ? -17.971 -3.529 54.087 1.00 59.97 106 PRO A N 1
ATOM 874 C CA . PRO A 1 106 ? -16.925 -3.223 55.057 1.00 59.97 106 PRO A CA 1
ATOM 875 C C . PRO A 1 106 ? -16.829 -1.713 55.307 1.00 59.97 106 PRO A C 1
ATOM 877 O O . PRO A 1 106 ? -16.814 -0.935 54.350 1.00 59.97 106 PRO A O 1
ATOM 880 N N . ALA A 1 107 ? -16.700 -1.308 56.576 1.00 58.81 107 ALA A N 1
ATOM 881 C CA . ALA A 1 107 ? -16.769 0.091 57.023 1.00 58.81 107 ALA A CA 1
ATOM 882 C C . ALA A 1 107 ? -15.871 1.070 56.236 1.00 58.81 107 ALA A C 1
ATOM 884 O O . ALA A 1 107 ? -16.196 2.241 56.090 1.00 58.81 107 ALA A O 1
ATOM 885 N N . LYS A 1 108 ? -14.775 0.570 55.656 1.00 59.91 108 LYS A N 1
ATOM 886 C CA . LYS A 1 108 ? -13.830 1.317 54.811 1.00 59.91 108 LYS A CA 1
ATOM 887 C C . LYS A 1 108 ? -14.421 1.923 53.527 1.00 59.91 108 LYS A C 1
ATOM 889 O O . LYS A 1 108 ? -13.813 2.826 52.969 1.00 59.91 108 LYS A O 1
ATOM 894 N N . TYR A 1 109 ? -15.561 1.426 53.043 1.00 55.59 109 TYR A N 1
ATOM 895 C CA . TYR A 1 109 ? -16.262 1.973 51.869 1.00 55.59 109 TYR A CA 1
ATOM 896 C C . TYR A 1 109 ? -17.491 2.811 52.250 1.00 55.59 109 TYR A C 1
ATOM 898 O O . TYR A 1 109 ? -18.257 3.238 51.384 1.00 55.59 109 TYR A O 1
ATOM 906 N N . LEU A 1 110 ? -17.719 3.034 53.546 1.00 55.84 110 LEU A N 1
ATOM 907 C CA . LEU A 1 110 ? -18.734 3.966 54.012 1.00 55.84 110 LEU A CA 1
ATOM 908 C C . LEU A 1 110 ? -18.168 5.384 53.880 1.00 55.84 110 LEU A C 1
ATOM 910 O O . LEU A 1 110 ? -17.072 5.673 54.357 1.00 55.84 110 LEU A O 1
ATOM 914 N N . ARG A 1 111 ? -18.914 6.278 53.223 1.00 55.31 111 ARG A N 1
ATOM 915 C CA . ARG A 1 111 ? -18.661 7.718 53.336 1.00 55.31 111 ARG A CA 1
ATOM 916 C C . ARG A 1 111 ? -18.806 8.080 54.826 1.00 55.31 111 ARG A C 1
ATOM 918 O O . ARG A 1 111 ? -19.764 7.586 55.426 1.00 55.31 111 ARG A O 1
ATOM 925 N N . PRO A 1 112 ? -17.906 8.875 55.431 1.00 58.44 112 PRO A N 1
ATOM 926 C CA . PRO A 1 112 ? -18.083 9.320 56.810 1.00 58.44 112 PRO A CA 1
ATOM 927 C C . PRO A 1 112 ? -19.438 10.019 56.925 1.00 58.44 112 PRO A C 1
ATOM 929 O O . PRO A 1 112 ? -19.750 10.879 56.099 1.00 58.44 112 PRO A O 1
ATOM 932 N N . GLU A 1 113 ? -20.265 9.610 57.884 1.00 52.28 113 GLU A N 1
ATOM 933 C CA . GLU A 1 113 ? -21.560 10.249 58.108 1.00 52.28 113 GLU A CA 1
ATOM 934 C C . GLU A 1 113 ? -21.329 11.698 58.543 1.00 52.28 113 GLU A C 1
ATOM 936 O O . GLU A 1 113 ? -20.798 11.959 59.619 1.00 52.28 113 GLU A O 1
ATOM 941 N N . GLY A 1 114 ? -21.651 12.638 57.656 1.00 48.75 114 GLY A N 1
ATOM 942 C CA . GLY A 1 114 ? -21.430 14.065 57.893 1.00 48.75 114 GLY A CA 1
ATOM 943 C C . GLY A 1 114 ? -21.369 14.908 56.623 1.00 48.75 114 GLY A C 1
ATOM 944 O O . GLY A 1 114 ? -20.602 15.862 56.570 1.00 48.75 114 GLY A O 1
ATOM 945 N N . GLY A 1 115 ? -22.120 14.533 55.584 1.00 43.81 115 GLY A N 1
ATOM 946 C CA . GLY A 1 115 ? -22.135 15.237 54.300 1.00 43.81 115 GLY A CA 1
ATOM 947 C C . GLY A 1 115 ? -23.477 15.842 53.903 1.00 43.81 115 GLY A C 1
ATOM 948 O O . GLY A 1 115 ? -23.567 16.292 52.772 1.00 43.81 115 GLY A O 1
ATOM 949 N N . ASP A 1 116 ? -24.472 15.850 54.795 1.00 48.41 116 ASP A N 1
ATOM 950 C CA . ASP A 1 116 ? -25.742 1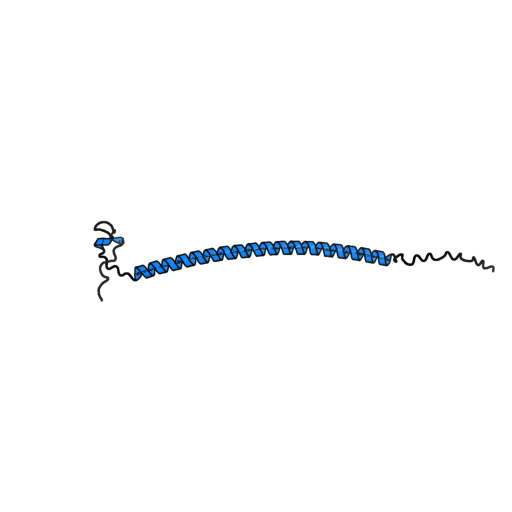6.553 54.591 1.00 48.41 116 ASP A CA 1
ATOM 951 C C . ASP A 1 116 ? -25.939 17.563 55.726 1.00 48.41 116 ASP A C 1
ATOM 953 O O . ASP A 1 116 ? -26.595 17.301 56.734 1.00 48.41 116 ASP A O 1
ATOM 957 N N . ALA A 1 117 ? -25.322 18.730 55.566 1.00 41.50 117 ALA A N 1
ATOM 958 C CA . ALA A 1 117 ? -25.753 19.957 56.214 1.00 41.50 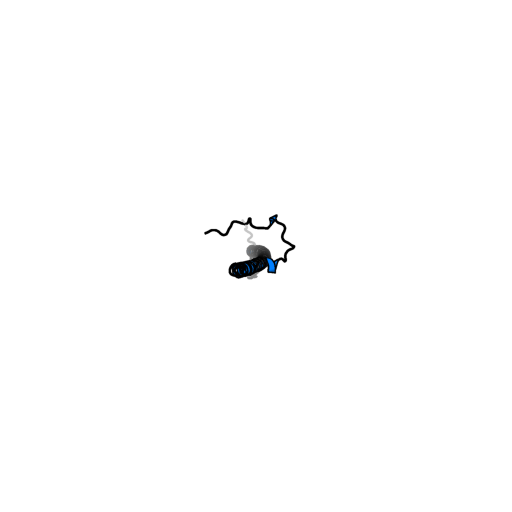117 ALA A CA 1
ATOM 959 C C . ALA A 1 117 ? -25.415 21.127 55.282 1.00 41.50 117 ALA A C 1
ATOM 961 O O . ALA A 1 117 ? -24.250 21.498 55.200 1.00 41.50 117 ALA A O 1
ATOM 962 N N . MET A 1 118 ? -26.462 21.662 54.637 1.00 33.91 118 MET A N 1
ATOM 963 C CA . MET A 1 118 ? -26.554 22.976 53.967 1.00 33.91 118 MET A CA 1
ATOM 964 C C . MET A 1 118 ? -25.527 23.291 52.872 1.00 33.91 118 MET A C 1
ATOM 966 O O . MET A 1 118 ? -24.364 23.617 53.190 1.00 33.91 118 MET A O 1
#

Radius of gyration: 48.35 Å; chains: 1; bounding box: 97×31×130 Å

Organism: NCBI:txid765257

Foldseek 3Di:
DDDDDDDPPCPPPPPPVPDDDVVVVVVVVVVVVVVVVVVVVVVVVVVVVVVVVVVVVVVVVVVVVVVVVVVVVVVVVVVVVVVVVVVVVPDCPPDPCVPAPPDDDDPVPDDPPDDDDD